Protein AF-A0A7R9H5T7-F1 (afdb_monomer_lite)

Sequence (94 aa):
MPVMINSPNVKYTEEYIESVYEYHTTSVEKSGNKLIASPHCKRLEIRTQRHLPKLGLMLVGWGGNNGSTLTAAILANKLNLTWETKEGPRSADW

Secondary structure (DSSP, 8-state):
-------TTEEE-SSEEEEEEEEEEEEEEEETTEEEEEEEEEEEEEEEE---PPPP---TTTTSHHHHHHHHHHHHHHTT-EEEETTEEEE---

Organism: Timema cristinae (NCBI:txid61476)

InterPro domains:
  IPR002587 Myo-inositol-1-phosphate synthase [PF07994] (55-94)
  IPR002587 Myo-inositol-1-phosphate synthase [PTHR11510] (3-94)
  IPR036291 NAD(P)-binding domain superfamily [SSF51735] (3-94)

pLDDT: mean 97.2, std 2.34, range [78.94, 98.56]

Foldseek 3Di:
DDDDDDDPQWDDDPFWIKGKDWDKDWDWDDDDPDIDIHIDTDIDIDIGTPDDDDDDDDDDPLVDPVNVVVVCLVVQVVVQDWDADPVGIDTRDD

Structure (mmCIF, N/CA/C/O backbone):
data_AF-A0A7R9H5T7-F1
#
_entry.id   AF-A0A7R9H5T7-F1
#
loop_
_atom_site.group_PDB
_atom_site.id
_atom_site.type_symbol
_atom_site.label_atom_id
_atom_site.label_alt_id
_atom_site.label_comp_id
_atom_site.label_asym_id
_atom_site.label_entity_id
_atom_site.label_seq_id
_atom_site.pdbx_PDB_ins_code
_atom_site.Cartn_x
_atom_site.Cartn_y
_atom_site.Cartn_z
_atom_site.occupancy
_atom_site.B_iso_or_equiv
_atom_site.auth_seq_id
_atom_site.auth_comp_id
_atom_site.auth_asym_id
_atom_site.auth_atom_id
_atom_site.pdbx_PDB_model_num
ATOM 1 N N . MET A 1 1 ? -1.495 -18.254 -4.420 1.00 78.94 1 MET A N 1
ATOM 2 C CA . MET A 1 1 ? -2.883 -18.684 -4.125 1.00 78.94 1 MET A CA 1
ATOM 3 C C . MET A 1 1 ? -3.551 -17.583 -3.313 1.00 78.94 1 MET A C 1
ATOM 5 O O . MET A 1 1 ? -2.861 -17.027 -2.465 1.00 78.94 1 MET A O 1
ATOM 9 N N . PRO A 1 2 ? -4.816 -17.213 -3.576 1.00 89.00 2 PRO A N 1
ATOM 10 C CA . PRO A 1 2 ? -5.508 -16.216 -2.761 1.00 89.00 2 PRO A CA 1
ATOM 11 C C . PRO A 1 2 ? -5.787 -16.763 -1.353 1.00 89.00 2 PRO A C 1
ATOM 13 O O . PRO A 1 2 ? -6.038 -17.957 -1.189 1.00 89.00 2 PRO A O 1
ATOM 16 N N . VAL A 1 3 ? -5.755 -15.888 -0.348 1.00 94.06 3 VAL A N 1
ATOM 17 C CA . VAL A 1 3 ? -6.153 -16.213 1.030 1.00 94.06 3 VAL A CA 1
ATOM 18 C C . VAL A 1 3 ? -7.647 -15.931 1.182 1.00 94.06 3 VAL A C 1
ATOM 20 O O . VAL A 1 3 ? -8.092 -14.817 0.911 1.00 94.06 3 VAL A O 1
ATOM 23 N N . MET A 1 4 ? -8.415 -16.933 1.614 1.00 95.06 4 MET A N 1
ATOM 24 C CA . MET A 1 4 ? -9.859 -16.827 1.849 1.00 95.06 4 MET A CA 1
ATOM 25 C C . MET A 1 4 ? -10.163 -16.999 3.335 1.00 95.06 4 MET A C 1
ATOM 27 O O . MET A 1 4 ? -9.619 -17.895 3.979 1.00 95.06 4 MET A O 1
ATOM 31 N N . ILE A 1 5 ? -11.042 -16.154 3.872 1.00 96.62 5 ILE A N 1
ATOM 32 C CA . ILE A 1 5 ? -11.419 -16.179 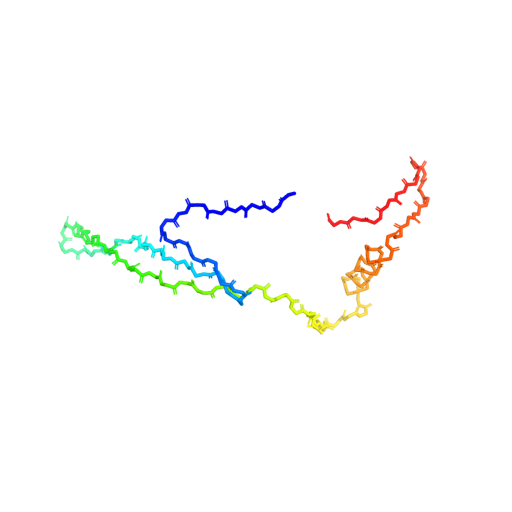5.286 1.00 96.62 5 ILE A CA 1
ATOM 33 C C . ILE A 1 5 ? -12.763 -16.887 5.437 1.00 96.62 5 ILE A C 1
ATOM 35 O O . ILE A 1 5 ? -13.767 -16.445 4.886 1.00 96.62 5 ILE A O 1
ATOM 39 N N . ASN A 1 6 ? -12.784 -17.972 6.210 1.00 96.88 6 ASN A N 1
ATOM 40 C CA . ASN A 1 6 ? -14.012 -18.650 6.611 1.00 96.88 6 ASN A CA 1
ATOM 41 C C . ASN A 1 6 ? -14.411 -18.174 8.014 1.00 96.88 6 ASN A C 1
ATOM 43 O O . ASN A 1 6 ? -13.901 -18.678 9.013 1.00 96.88 6 ASN A O 1
ATOM 47 N N . SER A 1 7 ? -15.264 -17.155 8.087 1.00 97.38 7 SER A N 1
ATOM 48 C CA . SER A 1 7 ? -15.726 -16.562 9.343 1.00 97.38 7 SER A CA 1
ATOM 49 C C . SER A 1 7 ? -17.175 -1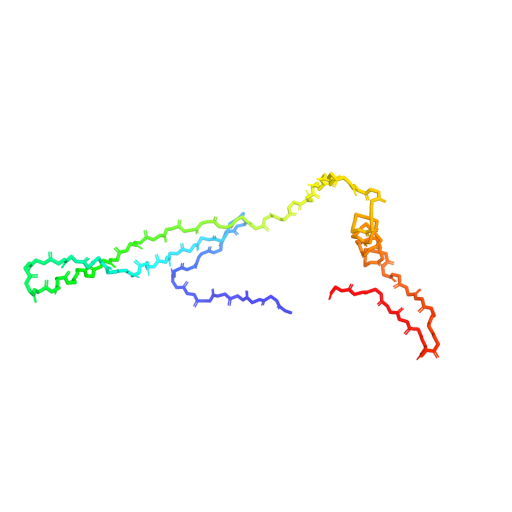6.109 9.194 1.00 97.38 7 SER A C 1
ATOM 51 O O . SER A 1 7 ? -17.512 -15.549 8.151 1.00 97.38 7 SER A O 1
ATOM 53 N N . PRO A 1 8 ? -18.023 -16.257 10.228 1.00 97.44 8 PRO A N 1
ATOM 54 C CA . PRO A 1 8 ? -19.380 -15.709 10.205 1.00 97.44 8 PRO A CA 1
ATOM 55 C C . PRO A 1 8 ? -19.399 -14.175 10.091 1.00 97.44 8 PRO A C 1
ATOM 57 O O . PRO A 1 8 ? -20.404 -13.601 9.686 1.00 97.44 8 PRO A O 1
ATOM 60 N N . ASN A 1 9 ? -18.284 -13.515 10.419 1.00 97.81 9 ASN A N 1
ATOM 61 C CA . ASN A 1 9 ? -18.144 -12.062 10.375 1.00 97.81 9 ASN A CA 1
ATOM 62 C C . ASN A 1 9 ? -17.609 -11.546 9.036 1.00 97.81 9 ASN A C 1
ATOM 64 O O . ASN A 1 9 ? -17.335 -10.353 8.936 1.00 97.81 9 ASN A O 1
ATOM 68 N N . VAL A 1 10 ? -17.409 -12.409 8.034 1.00 98.19 10 VAL A N 1
ATOM 69 C CA . VAL A 1 10 ? -16.928 -12.017 6.704 1.00 98.19 10 VAL A CA 1
ATOM 70 C C . VAL A 1 10 ? -17.877 -12.552 5.643 1.00 98.19 10 VAL A C 1
ATOM 72 O O . VAL A 1 10 ? -18.148 -13.749 5.578 1.00 98.19 10 VAL A O 1
ATOM 75 N N . LYS A 1 11 ? -18.342 -11.664 4.769 1.00 98.00 11 LYS A N 1
ATOM 76 C CA . LYS A 1 11 ? -19.187 -12.005 3.629 1.00 98.00 11 LYS A CA 1
ATOM 77 C C . LYS A 1 11 ? -18.559 -11.477 2.348 1.00 98.00 11 LYS A C 1
ATOM 79 O O . LYS A 1 11 ? -18.214 -10.304 2.235 1.00 98.00 11 LYS A O 1
ATOM 84 N N . TYR A 1 12 ? -18.433 -12.358 1.366 1.00 97.50 12 TYR A N 1
AT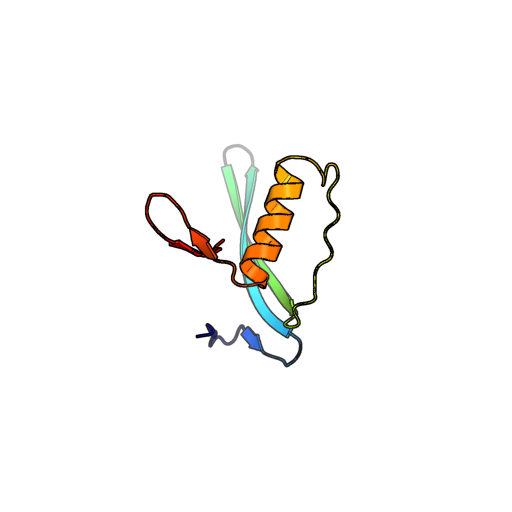OM 85 C CA . TYR A 1 12 ? -17.973 -12.009 0.028 1.00 97.50 12 TYR A CA 1
ATOM 86 C C . TYR A 1 12 ? -19.187 -11.815 -0.886 1.00 97.50 12 TYR A C 1
ATOM 88 O O . TYR A 1 12 ? -20.042 -12.693 -0.977 1.00 97.50 12 TYR A O 1
ATOM 96 N N . THR A 1 13 ? -19.251 -10.681 -1.577 1.00 96.06 13 THR A N 1
ATOM 97 C CA . THR A 1 13 ? -20.172 -10.425 -2.696 1.00 96.06 13 THR A CA 1
ATOM 98 C C . THR A 1 13 ? -19.360 -10.228 -3.975 1.00 96.06 13 THR A C 1
ATOM 100 O O . THR A 1 13 ? -18.129 -10.252 -3.929 1.00 96.06 13 THR A O 1
ATOM 103 N N . GLU A 1 14 ? -19.999 -10.055 -5.133 1.00 95.56 14 GLU A N 1
ATOM 104 C CA . GLU A 1 14 ? -19.272 -9.778 -6.384 1.00 95.56 14 GLU A CA 1
ATOM 105 C C . GLU A 1 14 ? -18.445 -8.487 -6.296 1.00 95.56 14 GLU A C 1
ATOM 107 O O . GLU A 1 14 ? -17.286 -8.456 -6.712 1.00 95.56 14 GLU A O 1
ATOM 112 N N . GLU A 1 15 ? -19.002 -7.449 -5.674 1.00 97.62 15 GLU A N 1
ATOM 113 C CA . GLU A 1 15 ? -18.405 -6.113 -5.641 1.00 97.62 15 GLU A CA 1
ATOM 114 C C . GLU A 1 15 ? -17.609 -5.822 -4.366 1.00 97.62 15 GLU A C 1
ATOM 116 O O . GLU A 1 15 ? -16.683 -5.007 -4.398 1.00 97.62 15 GLU A O 1
ATOM 121 N N . TYR A 1 16 ? -17.934 -6.476 -3.247 1.00 98.19 16 TYR A N 1
ATOM 122 C CA . TYR A 1 16 ? -17.415 -6.114 -1.930 1.00 98.19 16 TYR A CA 1
ATOM 123 C C . TYR A 1 16 ? -17.001 -7.319 -1.077 1.00 98.19 16 TYR A C 1
ATOM 125 O O . TYR A 1 16 ? -17.485 -8.440 -1.228 1.00 98.19 16 TYR A O 1
ATOM 133 N N . ILE A 1 17 ? -16.092 -7.054 -0.142 1.00 98.00 17 ILE A N 1
ATOM 134 C CA . ILE A 1 17 ? -15.861 -7.862 1.053 1.00 98.00 17 ILE A CA 1
ATOM 135 C C . ILE A 1 17 ? -16.445 -7.068 2.217 1.00 98.00 17 ILE A C 1
ATOM 137 O O . ILE A 1 17 ? -16.013 -5.947 2.484 1.00 98.00 17 ILE A O 1
ATOM 141 N N . GLU A 1 18 ? -17.441 -7.634 2.878 1.00 98.31 18 GLU A N 1
ATOM 142 C CA . GLU A 1 18 ? -18.100 -7.056 4.046 1.00 98.31 18 GLU A CA 1
ATOM 143 C C . GLU A 1 18 ? -17.560 -7.755 5.292 1.00 98.31 18 GLU A C 1
ATOM 145 O O . GLU A 1 18 ? -17.536 -8.988 5.347 1.00 98.31 18 GLU A O 1
ATOM 150 N N . SER A 1 19 ? -17.106 -6.990 6.283 1.00 98.31 19 SER A N 1
ATOM 151 C CA . SER A 1 19 ? -16.613 -7.527 7.546 1.00 98.31 19 SER A CA 1
ATOM 152 C C . SER A 1 19 ? -17.188 -6.807 8.759 1.00 98.31 19 SER A C 1
ATOM 154 O O . SER A 1 19 ? -17.349 -5.588 8.776 1.00 98.31 19 SER A O 1
ATOM 156 N N . VAL A 1 20 ? -17.484 -7.581 9.799 1.00 98.38 20 VAL A N 1
ATOM 157 C CA . VAL A 1 20 ? -17.887 -7.074 11.112 1.00 98.38 20 VAL A CA 1
ATOM 158 C C . VAL A 1 20 ? -16.695 -7.190 12.054 1.00 98.38 20 VAL A C 1
ATOM 160 O O . VAL A 1 20 ? -16.158 -8.281 12.253 1.00 98.38 20 VAL A O 1
ATOM 163 N N . TYR A 1 21 ? -16.283 -6.071 12.643 1.00 98.00 21 TYR A N 1
ATOM 164 C CA . TYR A 1 21 ? -15.181 -6.006 13.597 1.00 98.00 21 TYR A CA 1
ATOM 165 C C . TYR A 1 21 ? -15.631 -5.351 14.902 1.00 98.00 21 TYR A C 1
ATOM 167 O O . TYR A 1 21 ? -16.143 -4.234 14.912 1.00 98.00 21 TYR A O 1
ATOM 175 N N . GLU A 1 22 ? -15.429 -6.045 16.016 1.00 97.81 22 GLU A N 1
ATOM 176 C CA . GLU A 1 22 ? -15.679 -5.516 17.354 1.00 97.81 22 GLU A CA 1
ATOM 177 C C . GLU A 1 22 ? -14.424 -4.794 17.855 1.00 97.81 22 GLU A C 1
ATOM 179 O O . GLU A 1 22 ? -13.424 -5.407 18.230 1.00 97.81 22 GLU A O 1
ATOM 184 N N . TYR A 1 23 ? -14.453 -3.463 17.816 1.00 97.88 23 TYR A N 1
ATOM 185 C CA . TYR A 1 23 ? -13.366 -2.626 18.303 1.00 97.88 23 TYR A CA 1
ATOM 186 C C . TYR A 1 23 ? -13.501 -2.410 19.809 1.00 97.88 23 TYR A C 1
ATOM 188 O O . TYR A 1 23 ? -14.321 -1.611 20.271 1.00 97.88 23 TYR A O 1
ATOM 196 N N . HIS A 1 24 ? -12.676 -3.118 20.573 1.00 98.12 24 HIS A N 1
ATOM 197 C CA . HIS A 1 24 ? -12.588 -2.963 22.020 1.00 98.12 24 HIS A CA 1
ATOM 198 C C . HIS A 1 24 ? -11.623 -1.829 22.381 1.00 98.12 24 HIS A C 1
ATOM 200 O O . HIS A 1 24 ? -10.488 -1.785 21.908 1.00 98.12 24 HIS A O 1
ATOM 206 N N . THR A 1 25 ? -12.068 -0.917 23.238 1.00 97.75 25 THR A N 1
ATOM 207 C CA . THR A 1 25 ? -11.260 0.190 23.763 1.00 97.75 25 THR A CA 1
ATOM 208 C C . THR A 1 25 ? -11.674 0.502 25.196 1.00 97.75 25 THR A C 1
ATOM 210 O O . THR A 1 25 ? -12.720 0.052 25.639 1.00 97.75 25 THR A O 1
ATOM 213 N N . THR A 1 26 ? -10.887 1.269 25.940 1.00 98.06 26 THR A N 1
ATOM 214 C CA . THR A 1 26 ? -11.186 1.605 27.338 1.00 98.06 26 THR A CA 1
ATOM 215 C C . THR A 1 26 ? -10.949 3.089 27.548 1.00 98.06 26 THR A C 1
ATOM 217 O O . THR A 1 26 ? -9.843 3.572 27.305 1.00 98.06 26 THR A O 1
ATOM 220 N N . SER A 1 27 ? -11.963 3.819 28.013 1.00 97.25 27 SER A N 1
ATOM 221 C CA . SER A 1 27 ? -11.764 5.194 28.477 1.00 97.25 27 SER A CA 1
ATOM 222 C C . SER A 1 27 ? -11.293 5.164 29.926 1.00 97.25 27 SER A C 1
ATOM 224 O O . SER A 1 27 ? -11.789 4.372 30.725 1.00 97.25 27 SER A O 1
ATOM 226 N N . VAL A 1 28 ? -10.322 6.005 30.274 1.00 97.75 28 VAL A N 1
ATOM 227 C CA . VAL A 1 28 ? -9.798 6.086 31.640 1.00 97.75 28 VAL A CA 1
ATOM 228 C C . VAL A 1 28 ? -9.907 7.519 32.126 1.00 97.75 28 VAL A C 1
ATOM 230 O O . VAL A 1 28 ? -9.370 8.433 31.506 1.00 97.75 28 VAL A O 1
ATOM 233 N N . GLU A 1 29 ? -10.579 7.701 33.255 1.00 97.44 29 GLU A N 1
ATOM 234 C CA . GLU A 1 29 ? -10.793 9.000 33.883 1.00 97.44 29 GLU A CA 1
ATOM 235 C C . GLU A 1 29 ? -10.211 9.004 35.294 1.00 97.44 29 GLU A C 1
ATOM 237 O O . GLU A 1 29 ? -10.297 8.022 36.033 1.00 97.44 29 GLU A O 1
ATOM 242 N N . LYS A 1 30 ? -9.605 10.122 35.696 1.00 97.19 30 LYS A N 1
ATOM 243 C CA . LYS A 1 30 ? -9.097 10.293 37.057 1.00 97.19 30 LYS A CA 1
ATOM 244 C C . LYS A 1 30 ? -10.161 10.966 37.917 1.00 97.19 30 LYS A C 1
ATOM 246 O O . LYS A 1 30 ? -10.519 12.111 37.667 1.00 97.19 30 LYS A O 1
ATOM 251 N N . SER A 1 31 ? -10.601 10.286 38.971 1.00 95.31 31 SER A N 1
ATOM 252 C CA . SER A 1 31 ? -11.502 10.833 39.988 1.00 95.31 31 SER A CA 1
ATOM 253 C C . SER A 1 31 ? -10.787 10.846 41.339 1.00 95.31 31 SER A C 1
ATOM 255 O O . SER A 1 31 ? -10.693 9.830 42.035 1.00 95.31 31 SER A O 1
ATOM 257 N N . GLY A 1 32 ? -10.208 11.999 41.689 1.00 93.69 32 GLY A N 1
ATOM 258 C CA . GLY A 1 32 ? -9.361 12.147 42.874 1.00 93.69 32 GLY A CA 1
ATOM 259 C C . GLY A 1 32 ? -8.097 11.286 42.783 1.00 93.69 32 GLY A C 1
ATOM 260 O O . GLY A 1 32 ? -7.304 11.439 41.855 1.00 93.69 32 GLY A O 1
ATOM 261 N N . ASN A 1 33 ? -7.910 10.368 43.739 1.00 95.00 33 ASN A N 1
ATOM 262 C CA . ASN A 1 33 ? -6.777 9.431 43.760 1.00 95.00 33 ASN A CA 1
ATOM 263 C C . ASN A 1 33 ? -7.086 8.067 43.106 1.00 95.00 33 ASN A C 1
ATOM 265 O O . ASN A 1 33 ? -6.327 7.116 43.272 1.00 95.00 33 ASN A O 1
ATOM 269 N N . LYS A 1 34 ? -8.216 7.947 42.397 1.00 95.94 34 LYS A N 1
ATOM 270 C CA . LYS A 1 34 ? -8.613 6.733 41.672 1.00 95.94 34 LYS A CA 1
ATOM 271 C C . LYS A 1 34 ? -8.570 6.976 40.166 1.00 95.94 34 LYS A C 1
ATOM 273 O O . LYS A 1 34 ? -8.932 8.056 39.700 1.00 95.94 34 LYS A O 1
ATOM 278 N N . LEU A 1 35 ? -8.175 5.950 39.419 1.00 97.62 35 LEU A N 1
ATOM 279 C CA . LEU A 1 35 ? -8.409 5.859 37.981 1.00 97.62 35 LEU A CA 1
ATOM 280 C C . LEU A 1 35 ? -9.620 4.953 37.762 1.00 97.62 35 LEU A C 1
ATOM 282 O O . LEU A 1 35 ? -9.652 3.831 38.266 1.00 97.62 35 LEU A O 1
ATOM 286 N N . ILE A 1 36 ? -10.618 5.455 37.049 1.00 97.50 36 ILE A N 1
ATOM 287 C CA . ILE A 1 36 ? -11.820 4.723 36.667 1.00 97.50 36 ILE A CA 1
ATOM 288 C C . ILE A 1 36 ? -11.650 4.349 35.200 1.00 97.50 36 ILE A C 1
ATOM 290 O O . ILE A 1 36 ? -11.612 5.222 34.337 1.00 97.50 36 ILE A O 1
ATOM 294 N N . ALA A 1 37 ? -11.498 3.054 34.936 1.00 98.00 37 ALA A N 1
ATOM 295 C CA . ALA A 1 37 ? -11.414 2.505 33.593 1.00 98.00 37 ALA A CA 1
ATOM 296 C C . ALA A 1 37 ? -12.783 1.954 33.181 1.00 98.00 37 ALA A C 1
ATOM 298 O O . ALA A 1 37 ? -13.332 1.092 33.866 1.00 98.00 37 ALA A O 1
ATOM 299 N N . SER A 1 38 ? -13.304 2.427 32.055 1.00 98.00 38 SER A N 1
ATOM 300 C CA . SER A 1 38 ? -14.584 2.014 31.481 1.00 98.00 38 SER A CA 1
ATOM 301 C C . SER A 1 38 ? -14.323 1.333 30.136 1.00 98.00 38 SER A C 1
ATOM 303 O O . SER A 1 38 ? -14.007 2.024 29.163 1.00 98.00 38 SER A O 1
ATOM 305 N N . PRO A 1 39 ? -14.382 -0.011 30.062 1.00 98.00 39 PRO A N 1
ATOM 306 C CA . PRO A 1 39 ? -14.274 -0.736 28.804 1.00 98.00 39 PRO A CA 1
ATOM 307 C C . PRO A 1 39 ? -15.478 -0.453 27.904 1.00 98.00 39 PRO A C 1
ATOM 309 O O . PRO A 1 39 ? -16.620 -0.427 28.356 1.00 98.00 39 PRO A O 1
ATOM 312 N N . HIS A 1 40 ? -15.213 -0.309 26.615 1.00 97.38 40 HIS A N 1
ATOM 313 C CA . HIS A 1 40 ? -16.176 -0.062 25.552 1.00 97.38 40 HIS A CA 1
ATOM 314 C C . HIS A 1 40 ? -15.943 -1.054 24.416 1.00 97.38 40 HIS A C 1
ATOM 316 O O . HIS A 1 40 ? -14.809 -1.427 24.111 1.00 97.38 40 HIS A O 1
ATOM 322 N N . CYS A 1 41 ? -17.022 -1.444 23.747 1.00 97.75 41 CYS A N 1
ATOM 323 C CA . CYS A 1 41 ? -16.958 -2.189 22.498 1.00 97.75 41 CYS A CA 1
ATOM 324 C C . CYS A 1 41 ? -17.749 -1.433 21.434 1.00 97.75 41 CYS A C 1
ATOM 326 O O . CYS A 1 41 ? -18.918 -1.100 21.637 1.00 97.75 41 CYS A O 1
ATOM 328 N N . LYS A 1 42 ? -17.108 -1.152 20.301 1.00 97.81 42 LYS A N 1
ATOM 329 C CA . LYS A 1 42 ? -17.733 -0.521 19.143 1.00 97.81 42 LYS A CA 1
ATOM 330 C C . LYS A 1 42 ? -17.746 -1.498 17.977 1.00 97.81 42 LYS A C 1
ATOM 332 O O . LYS A 1 42 ? -16.700 -1.835 17.433 1.00 97.81 42 LYS A O 1
ATOM 337 N N . ARG A 1 43 ? -18.938 -1.906 17.550 1.00 97.94 43 ARG A N 1
ATOM 338 C CA . ARG A 1 43 ? -19.123 -2.725 16.347 1.00 97.94 43 ARG A CA 1
ATOM 339 C C . ARG A 1 43 ? -18.918 -1.863 15.098 1.00 97.94 43 ARG A C 1
ATOM 341 O O . ARG A 1 43 ? -19.606 -0.860 14.917 1.00 97.94 43 ARG A O 1
ATOM 348 N N . LEU A 1 44 ? -17.952 -2.238 14.266 1.00 98.31 44 LEU A N 1
ATOM 349 C CA . LEU A 1 44 ? -17.640 -1.620 12.980 1.00 98.31 44 LEU A CA 1
ATOM 350 C C . LEU A 1 44 ? -18.064 -2.566 11.856 1.00 98.31 44 LEU A C 1
ATOM 352 O O . LEU A 1 44 ? -17.677 -3.731 11.848 1.00 98.31 44 LEU A O 1
ATOM 356 N N . GLU A 1 45 ? -18.837 -2.056 10.904 1.00 97.94 45 GLU A N 1
ATOM 357 C CA . GLU A 1 45 ? -19.165 -2.755 9.661 1.00 97.94 45 GLU A CA 1
ATOM 358 C C . GLU A 1 45 ? -18.326 -2.128 8.545 1.00 97.94 45 GLU A C 1
ATOM 360 O O . GLU A 1 45 ? -18.509 -0.965 8.180 1.00 97.94 45 GLU A O 1
ATOM 365 N N . ILE A 1 46 ? -17.332 -2.871 8.069 1.00 98.38 46 ILE A N 1
ATOM 366 C CA . ILE A 1 46 ? -16.341 -2.411 7.100 1.00 98.38 46 ILE A CA 1
ATOM 367 C C . ILE A 1 46 ? -16.670 -3.045 5.754 1.00 98.38 46 ILE A C 1
ATOM 369 O O . ILE A 1 46 ? -16.868 -4.253 5.648 1.00 98.38 46 ILE A O 1
ATOM 373 N N . ARG A 1 47 ? -16.708 -2.224 4.705 1.00 98.06 47 ARG A N 1
ATOM 374 C CA . ARG A 1 47 ? -16.958 -2.674 3.338 1.00 98.06 47 ARG A CA 1
ATOM 375 C C . ARG A 1 47 ? -15.778 -2.311 2.444 1.00 98.06 47 ARG A C 1
ATOM 377 O O . ARG A 1 47 ? -15.502 -1.133 2.234 1.00 98.06 47 ARG A O 1
ATOM 384 N N . THR A 1 48 ? -15.129 -3.323 1.880 1.00 97.88 48 THR A N 1
ATOM 385 C CA . THR A 1 48 ? -13.954 -3.181 1.010 1.00 97.88 48 THR A CA 1
ATOM 386 C C . THR A 1 48 ? -14.325 -3.526 -0.427 1.00 97.88 48 THR A C 1
ATOM 388 O O . THR A 1 48 ? -14.784 -4.633 -0.690 1.00 97.88 48 THR A O 1
ATOM 391 N N . GLN A 1 49 ? -14.137 -2.599 -1.368 1.00 97.50 49 GLN A N 1
ATOM 392 C CA . GLN A 1 49 ? -14.413 -2.839 -2.790 1.00 97.50 49 GLN A CA 1
ATOM 393 C C . GLN A 1 49 ? -13.410 -3.832 -3.392 1.00 97.50 49 GLN A C 1
ATOM 395 O O . GLN A 1 49 ? -12.211 -3.746 -3.137 1.00 97.50 49 GLN A O 1
ATOM 400 N N . ARG A 1 50 ? -13.905 -4.772 -4.203 1.00 95.88 50 ARG A N 1
ATOM 401 C CA . ARG A 1 50 ? -13.100 -5.823 -4.848 1.00 95.88 50 ARG A CA 1
ATOM 402 C C . ARG A 1 50 ? -12.480 -5.388 -6.174 1.00 95.88 50 ARG A C 1
ATOM 404 O O . ARG A 1 50 ? -11.472 -5.955 -6.586 1.00 95.88 50 ARG A O 1
ATOM 411 N N . HIS A 1 51 ? -13.077 -4.412 -6.853 1.00 95.75 51 HIS A N 1
ATOM 412 C CA . HIS A 1 51 ? -12.540 -3.882 -8.102 1.00 95.75 51 HIS A CA 1
ATOM 413 C C . HIS A 1 51 ? -11.283 -3.040 -7.843 1.00 95.75 51 HIS A C 1
ATOM 415 O O . HIS A 1 51 ? -11.329 -2.082 -7.075 1.00 95.75 51 HIS A O 1
ATOM 421 N N . LEU A 1 52 ? -10.180 -3.378 -8.517 1.00 94.44 52 LEU A N 1
ATOM 422 C CA . LEU A 1 52 ? -8.919 -2.639 -8.463 1.00 94.44 52 LEU A CA 1
ATOM 423 C C . LEU A 1 52 ? -8.804 -1.719 -9.692 1.00 94.44 52 LEU A C 1
ATOM 425 O O . LEU A 1 52 ? -8.531 -2.214 -10.790 1.00 94.44 52 LEU A O 1
ATOM 429 N N . PRO A 1 53 ? -9.011 -0.396 -9.551 1.00 95.19 53 PRO A N 1
ATOM 430 C CA . PRO A 1 53 ? -8.889 0.527 -10.671 1.00 95.19 53 PRO A CA 1
ATOM 431 C C . PRO A 1 53 ? -7.419 0.789 -11.025 1.00 95.19 53 PRO A C 1
ATOM 433 O O . PRO A 1 53 ? -6.507 0.589 -10.220 1.00 95.19 53 PRO A O 1
ATOM 436 N N . LYS A 1 54 ? -7.179 1.323 -12.228 1.00 95.38 54 LYS A N 1
ATOM 437 C CA . LYS A 1 54 ? -5.887 1.946 -12.545 1.00 95.38 54 LYS A CA 1
ATOM 438 C C . LYS A 1 54 ? -5.776 3.271 -11.792 1.00 95.38 54 LYS A C 1
ATOM 440 O O . LYS A 1 54 ? -6.666 4.110 -11.896 1.00 95.38 54 LYS A O 1
ATOM 445 N N . LEU A 1 55 ? -4.676 3.462 -11.072 1.00 96.19 55 LEU A N 1
ATOM 446 C CA . LEU A 1 55 ? -4.409 4.682 -10.317 1.00 96.19 55 LEU A CA 1
ATOM 447 C C . LEU A 1 55 ? -3.579 5.664 -11.153 1.00 96.19 55 LEU A C 1
ATOM 449 O O . LEU A 1 55 ? -2.506 5.313 -11.642 1.00 96.19 55 LEU A O 1
ATOM 453 N N . GLY A 1 56 ? -4.063 6.898 -11.295 1.00 96.94 56 GLY A N 1
ATOM 454 C CA . GLY A 1 56 ? -3.260 8.013 -11.793 1.00 96.94 56 GLY A CA 1
ATOM 455 C C . GLY A 1 56 ? -2.440 8.632 -10.661 1.00 96.94 56 GLY A C 1
ATOM 456 O O . GLY A 1 56 ? -2.977 8.886 -9.586 1.00 96.94 56 GLY A O 1
ATOM 457 N N . LEU A 1 57 ? -1.154 8.888 -10.902 1.00 96.94 57 LEU A N 1
ATOM 458 C CA . LEU A 1 57 ? -0.248 9.539 -9.955 1.00 96.94 57 LEU A CA 1
ATOM 459 C C . LEU A 1 57 ? 0.358 10.787 -10.603 1.00 96.94 57 LEU A C 1
ATOM 461 O O . LEU A 1 57 ? 0.930 10.704 -11.687 1.00 96.94 57 LEU A O 1
ATOM 465 N N . MET A 1 58 ? 0.260 11.932 -9.927 1.00 97.69 58 MET A N 1
ATOM 466 C CA . MET A 1 58 ? 0.892 13.186 -10.343 1.00 97.69 58 MET A CA 1
ATOM 467 C C . MET A 1 58 ? 1.963 13.566 -9.324 1.00 97.69 58 MET A C 1
ATOM 469 O O . MET A 1 58 ? 1.660 13.766 -8.150 1.00 97.69 58 MET A O 1
ATOM 473 N N . LEU A 1 59 ? 3.215 13.656 -9.773 1.00 97.25 59 LEU A N 1
ATOM 474 C CA . LEU A 1 59 ? 4.351 13.981 -8.915 1.00 97.25 59 LEU A CA 1
ATOM 475 C C . LEU A 1 59 ? 4.843 15.405 -9.167 1.00 97.25 59 LEU A C 1
ATOM 477 O O . LEU A 1 59 ? 5.248 15.750 -10.277 1.00 97.25 59 LEU A O 1
ATOM 481 N N . VAL A 1 60 ? 4.884 16.216 -8.112 1.00 97.88 60 VAL A N 1
ATOM 482 C CA . VAL A 1 60 ? 5.618 17.486 -8.135 1.00 97.88 60 VAL A CA 1
ATOM 483 C C . VAL A 1 60 ? 7.111 17.166 -8.089 1.00 97.88 60 VAL A C 1
ATOM 485 O O . VAL A 1 60 ? 7.561 16.412 -7.231 1.00 97.88 60 VAL A O 1
ATOM 488 N N . GLY A 1 61 ? 7.876 17.702 -9.041 1.00 96.94 61 GLY A N 1
ATOM 489 C CA . GLY A 1 61 ? 9.277 17.312 -9.218 1.00 96.94 61 GLY A CA 1
ATOM 490 C C . GLY A 1 61 ? 9.458 15.949 -9.899 1.00 96.94 61 GLY A C 1
ATOM 491 O O . GLY A 1 61 ? 10.463 15.286 -9.659 1.00 96.94 61 GLY A O 1
ATOM 492 N N . TRP A 1 62 ? 8.518 15.531 -10.760 1.00 97.44 62 TRP A N 1
ATOM 493 C CA . TRP A 1 62 ? 8.580 14.271 -11.522 1.00 97.44 62 TRP A CA 1
ATOM 494 C C . TRP A 1 62 ? 9.911 14.045 -12.266 1.00 97.44 62 TRP A C 1
ATOM 496 O O . TRP A 1 62 ? 10.380 12.916 -12.348 1.00 97.44 62 TRP A O 1
ATOM 506 N N . GLY A 1 63 ? 10.554 15.111 -12.752 1.00 98.00 63 GLY A N 1
ATOM 507 C CA . GLY A 1 63 ? 11.855 15.027 -13.428 1.00 98.00 63 GLY A CA 1
ATOM 508 C C . GLY A 1 63 ? 13.073 14.875 -12.506 1.00 98.00 63 GLY A C 1
ATOM 509 O O . GLY A 1 63 ? 14.183 14.721 -13.005 1.00 98.00 63 GLY A O 1
ATOM 510 N N . GLY A 1 64 ? 12.905 14.943 -11.182 1.00 98.31 64 GLY A N 1
ATOM 511 C CA . GLY A 1 64 ? 13.989 14.727 -10.221 1.00 98.31 64 GLY A CA 1
ATOM 512 C C . GLY A 1 64 ? 14.299 13.243 -10.008 1.00 98.31 64 GLY A C 1
ATOM 513 O O . GLY A 1 64 ? 13.552 12.376 -10.454 1.00 98.31 64 GLY A O 1
ATOM 514 N N . ASN A 1 65 ? 15.368 12.948 -9.262 1.00 98.56 65 ASN A N 1
ATOM 515 C CA . ASN A 1 65 ? 15.874 11.581 -9.057 1.00 98.56 65 ASN A CA 1
ATOM 516 C C . ASN A 1 65 ? 14.793 10.580 -8.617 1.00 98.56 65 ASN A C 1
ATOM 518 O O . ASN A 1 65 ? 14.730 9.471 -9.139 1.00 98.56 65 ASN A O 1
ATOM 522 N N . ASN A 1 66 ? 13.910 10.967 -7.693 1.00 98.00 66 ASN A N 1
ATOM 523 C CA . ASN A 1 66 ? 12.858 10.072 -7.204 1.00 98.00 66 ASN A CA 1
ATOM 524 C C . ASN A 1 66 ? 11.757 9.845 -8.249 1.00 98.00 66 ASN A C 1
ATOM 526 O O . ASN A 1 66 ? 11.280 8.725 -8.405 1.00 98.00 66 ASN A O 1
ATOM 530 N N . GLY A 1 67 ? 11.352 10.895 -8.969 1.00 98.31 67 GLY A N 1
ATOM 531 C CA . GLY A 1 67 ? 10.285 10.793 -9.963 1.00 98.31 67 GLY A CA 1
ATOM 532 C C . GLY A 1 67 ? 10.717 10.006 -11.201 1.00 98.31 67 GLY A C 1
ATOM 533 O O . GLY A 1 67 ? 9.965 9.147 -11.673 1.00 98.31 67 GLY A O 1
ATOM 534 N N . SER A 1 68 ? 11.951 10.216 -11.670 1.00 98.31 68 SER A N 1
ATOM 535 C CA . SER A 1 68 ? 12.531 9.440 -12.768 1.00 98.31 68 SER A CA 1
ATOM 536 C C . SER A 1 68 ? 12.739 7.976 -12.372 1.00 98.31 68 SER A C 1
ATOM 538 O O . SER A 1 68 ? 12.340 7.089 -13.127 1.00 98.31 68 SER A O 1
ATOM 540 N N . THR A 1 69 ? 13.250 7.708 -11.164 1.00 98.38 69 THR A N 1
ATOM 541 C CA . THR A 1 69 ? 13.449 6.338 -10.656 1.00 98.38 69 THR A CA 1
ATOM 542 C C . THR A 1 69 ? 12.128 5.595 -10.474 1.00 98.38 69 THR A C 1
ATOM 544 O O . THR A 1 69 ? 12.012 4.462 -10.932 1.00 98.38 69 THR A O 1
ATOM 547 N N . LEU A 1 70 ? 11.099 6.222 -9.885 1.00 98.19 70 LEU A N 1
ATOM 548 C CA . LEU A 1 70 ? 9.776 5.598 -9.754 1.00 98.19 70 LEU A CA 1
ATOM 549 C C . LEU A 1 70 ? 9.196 5.240 -11.128 1.00 98.19 70 LEU A C 1
ATOM 551 O O . LEU A 1 70 ? 8.675 4.143 -11.325 1.00 98.19 70 LEU A O 1
ATOM 555 N N . THR A 1 71 ? 9.303 6.164 -12.085 1.00 98.06 71 THR A N 1
ATOM 556 C CA . THR A 1 71 ? 8.803 5.948 -13.449 1.00 98.06 71 THR A CA 1
ATOM 557 C C . THR A 1 71 ? 9.537 4.790 -14.121 1.00 98.06 71 THR A C 1
ATOM 559 O O . THR A 1 71 ? 8.894 3.916 -14.703 1.00 98.06 71 THR A O 1
ATOM 562 N N . ALA A 1 72 ? 10.866 4.745 -13.996 1.00 98.19 72 ALA A N 1
ATOM 563 C CA . ALA A 1 72 ? 11.684 3.657 -14.516 1.00 98.19 72 ALA A CA 1
ATOM 564 C C . ALA A 1 72 ? 11.327 2.313 -13.864 1.00 98.19 72 ALA A C 1
ATOM 566 O O . ALA A 1 72 ? 11.117 1.346 -14.589 1.00 98.19 72 ALA A O 1
ATOM 567 N N . ALA A 1 73 ? 11.168 2.256 -12.537 1.00 98.25 73 ALA A N 1
ATOM 568 C CA . ALA A 1 73 ? 10.811 1.035 -11.812 1.00 98.25 73 ALA A CA 1
ATOM 569 C C . ALA A 1 73 ? 9.433 0.484 -12.226 1.00 98.25 73 ALA A C 1
ATOM 571 O O . ALA A 1 73 ? 9.303 -0.715 -12.481 1.00 98.25 73 ALA A O 1
ATOM 572 N N . ILE A 1 74 ? 8.421 1.354 -12.375 1.00 98.19 74 ILE A N 1
ATOM 573 C CA . ILE A 1 74 ? 7.085 0.968 -12.867 1.00 98.19 74 ILE A CA 1
ATOM 574 C C . ILE A 1 74 ? 7.173 0.388 -14.276 1.00 98.19 74 ILE A C 1
ATOM 576 O O . ILE A 1 74 ? 6.587 -0.660 -14.546 1.00 98.19 74 ILE A O 1
ATOM 580 N N . LEU A 1 75 ? 7.885 1.058 -15.184 1.00 98.31 75 LEU A N 1
ATOM 581 C CA . LEU A 1 75 ? 8.006 0.596 -16.566 1.00 98.31 75 LEU A CA 1
ATOM 582 C C . LEU A 1 75 ? 8.828 -0.691 -16.665 1.00 98.31 75 LEU A C 1
ATOM 584 O O . LEU A 1 75 ? 8.426 -1.597 -17.392 1.00 98.31 75 LEU A O 1
ATOM 588 N N . ALA A 1 76 ? 9.920 -0.797 -15.910 1.00 98.56 76 ALA A N 1
ATOM 589 C CA . ALA A 1 76 ? 10.781 -1.968 -15.896 1.00 98.56 76 ALA A CA 1
ATOM 590 C C . ALA A 1 76 ? 10.032 -3.216 -15.415 1.00 98.56 76 ALA A C 1
ATOM 592 O O . ALA A 1 76 ? 10.040 -4.230 -16.110 1.00 98.56 76 ALA A O 1
ATOM 593 N N . ASN A 1 77 ? 9.302 -3.116 -14.299 1.00 98.50 77 ASN A N 1
ATOM 594 C CA . ASN A 1 77 ? 8.470 -4.212 -13.793 1.00 98.50 77 ASN A CA 1
ATOM 595 C C . ASN A 1 77 ? 7.299 -4.526 -14.737 1.00 98.50 77 ASN A C 1
ATOM 597 O O . ASN A 1 77 ? 7.032 -5.686 -15.035 1.00 98.50 77 ASN A O 1
ATOM 601 N N . LYS A 1 78 ? 6.613 -3.507 -15.277 1.00 97.69 78 LYS A N 1
ATOM 602 C CA . LYS A 1 78 ? 5.481 -3.706 -16.201 1.00 97.69 78 LYS A CA 1
ATOM 603 C C . LYS A 1 78 ? 5.885 -4.418 -17.495 1.00 97.69 78 LYS A C 1
ATOM 605 O O . LYS A 1 78 ? 5.078 -5.15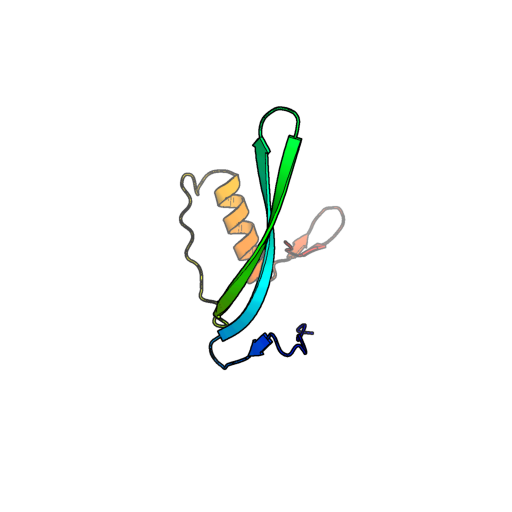7 -18.056 1.00 97.69 78 LYS A O 1
ATOM 610 N N . LEU A 1 79 ? 7.089 -4.147 -17.993 1.00 98.31 79 LEU A N 1
ATOM 611 C CA . LEU A 1 79 ? 7.621 -4.721 -19.229 1.00 98.31 79 LEU A CA 1
ATOM 612 C C . LEU A 1 79 ? 8.501 -5.957 -18.985 1.00 98.31 79 LEU A C 1
ATOM 614 O O . LEU A 1 79 ? 9.010 -6.513 -19.952 1.00 98.31 79 LEU A O 1
ATOM 618 N N . ASN A 1 80 ? 8.655 -6.397 -17.729 1.00 98.00 80 ASN A N 1
ATOM 619 C CA . ASN A 1 80 ? 9.536 -7.497 -17.323 1.00 98.00 80 ASN A CA 1
ATOM 620 C C . ASN A 1 80 ? 10.973 -7.329 -17.851 1.00 98.00 80 ASN A C 1
ATOM 622 O O . ASN A 1 80 ? 11.541 -8.246 -18.444 1.00 98.00 80 ASN A O 1
ATOM 626 N N . LEU A 1 81 ? 11.544 -6.131 -17.692 1.00 98.50 81 LEU A N 1
ATOM 627 C CA . LEU A 1 81 ? 12.883 -5.838 -18.198 1.00 98.50 81 LEU A CA 1
ATOM 628 C C . LEU A 1 81 ? 13.958 -6.601 -17.422 1.00 98.50 81 LEU A C 1
ATOM 630 O O . LEU A 1 81 ? 13.893 -6.744 -16.200 1.00 98.50 81 LEU A O 1
ATOM 634 N N . THR A 1 82 ? 14.994 -6.999 -18.153 1.00 98.44 82 THR A N 1
ATOM 635 C CA . THR A 1 82 ? 16.227 -7.571 -17.617 1.00 98.44 82 THR A CA 1
ATOM 636 C C . THR A 1 82 ? 17.428 -6.813 -18.166 1.00 98.44 82 THR A C 1
ATOM 638 O O . THR A 1 82 ? 17.394 -6.349 -19.307 1.00 98.44 82 THR A O 1
ATOM 641 N N . TRP A 1 83 ? 18.497 -6.694 -17.386 1.00 98.00 83 TRP A N 1
ATOM 642 C CA . TRP A 1 83 ? 19.725 -6.017 -17.807 1.00 98.00 83 TRP A CA 1
ATOM 643 C C . TRP A 1 83 ? 20.966 -6.717 -17.264 1.00 98.00 83 TRP A C 1
ATOM 645 O O . TRP A 1 83 ? 20.936 -7.323 -16.196 1.00 98.00 83 TRP A O 1
ATOM 655 N N . GLU A 1 84 ? 22.070 -6.614 -17.998 1.00 98.31 84 GLU A N 1
ATOM 656 C CA . GLU A 1 84 ? 23.360 -7.161 -17.582 1.00 98.31 84 GLU A CA 1
ATOM 657 C C . GLU A 1 84 ? 24.005 -6.291 -16.496 1.00 98.31 84 GLU A C 1
ATOM 659 O O . GLU A 1 84 ? 24.041 -5.060 -16.601 1.00 98.31 84 GLU A O 1
ATOM 664 N N . THR A 1 85 ? 24.560 -6.927 -15.466 1.00 98.19 85 THR A N 1
ATOM 665 C CA . THR A 1 85 ? 25.499 -6.307 -14.522 1.00 98.19 85 THR A CA 1
ATOM 666 C C . THR A 1 85 ? 26.807 -7.093 -14.507 1.00 98.19 85 THR A C 1
ATOM 668 O O . THR A 1 85 ? 26.917 -8.168 -15.093 1.00 98.19 85 THR A O 1
ATOM 671 N N . LYS A 1 86 ? 27.837 -6.577 -13.827 1.00 98.12 86 LYS A N 1
ATOM 672 C CA . LYS A 1 86 ? 29.123 -7.288 -13.703 1.00 98.12 86 LYS A CA 1
ATOM 673 C C . LYS A 1 86 ? 29.003 -8.627 -12.952 1.00 98.12 86 LYS A C 1
ATOM 675 O O . LYS A 1 86 ? 29.871 -9.479 -13.086 1.00 98.12 86 LYS A O 1
ATOM 680 N N . GLU A 1 87 ? 27.948 -8.799 -12.158 1.00 97.88 87 GLU A N 1
ATOM 681 C CA . GLU A 1 87 ? 27.605 -10.026 -11.432 1.00 97.88 87 GLU A CA 1
ATOM 682 C C . GLU A 1 87 ? 26.674 -10.961 -12.225 1.00 97.88 87 GLU A C 1
ATOM 684 O O . GLU A 1 87 ? 26.312 -12.022 -11.717 1.00 97.88 87 GLU A O 1
ATOM 689 N N . GLY A 1 88 ? 26.284 -10.574 -13.444 1.00 98.19 88 GLY A N 1
ATOM 690 C CA . GLY A 1 88 ? 25.346 -11.297 -14.300 1.00 98.19 88 GLY A CA 1
ATOM 691 C C . GLY A 1 88 ? 24.014 -10.562 -14.502 1.00 98.19 88 GLY A C 1
ATOM 692 O O . GLY A 1 88 ? 23.8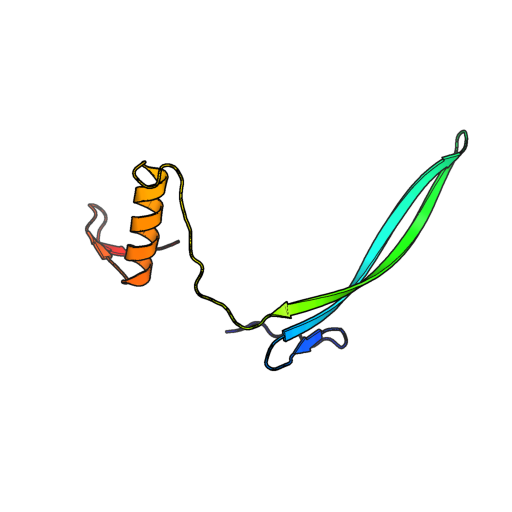34 -9.435 -14.032 1.00 98.19 88 GLY A O 1
ATOM 693 N N . PRO A 1 89 ? 23.062 -11.182 -15.211 1.00 98.12 89 PRO A N 1
ATOM 694 C CA . PRO A 1 89 ? 21.786 -10.558 -15.526 1.00 98.12 89 PRO A CA 1
ATOM 695 C C . PRO A 1 89 ? 20.924 -10.347 -14.275 1.00 98.12 89 PRO A C 1
ATOM 697 O O . PRO A 1 89 ? 20.837 -11.197 -13.385 1.00 98.12 89 PRO A O 1
ATOM 700 N N . ARG A 1 90 ? 20.234 -9.208 -14.231 1.00 98.19 90 ARG A N 1
ATOM 701 C CA . ARG A 1 90 ? 19.229 -8.844 -13.227 1.00 98.19 90 ARG A CA 1
ATOM 702 C C . ARG A 1 90 ? 17.874 -8.656 -13.893 1.00 98.19 90 ARG A C 1
ATOM 704 O O . ARG A 1 90 ? 17.804 -8.272 -15.056 1.00 98.19 90 ARG A O 1
ATOM 711 N N . SER A 1 91 ? 16.811 -8.930 -13.146 1.00 98.31 91 SER A N 1
ATOM 712 C CA . SER A 1 91 ? 15.424 -8.673 -13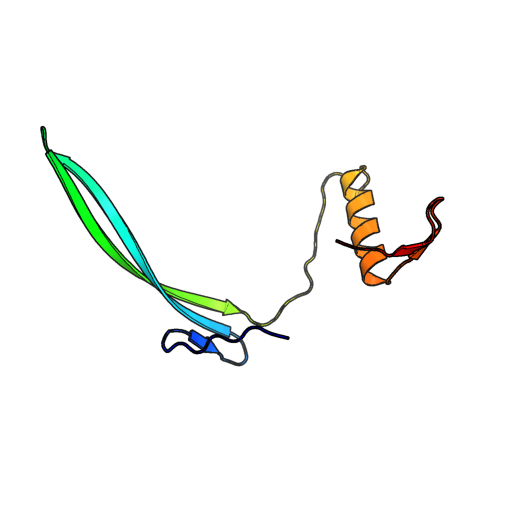.552 1.00 98.31 91 SER A CA 1
ATOM 713 C C . SER A 1 91 ? 14.849 -7.545 -12.706 1.00 98.31 91 SER A C 1
ATOM 715 O O . SER A 1 91 ? 15.250 -7.394 -11.555 1.00 98.31 91 SER A O 1
ATOM 717 N N . ALA A 1 92 ? 13.921 -6.771 -13.268 1.00 98.38 92 ALA A N 1
ATOM 718 C CA . ALA A 1 92 ? 13.175 -5.773 -12.510 1.00 98.38 92 ALA A CA 1
ATOM 719 C C . ALA A 1 92 ? 12.370 -6.419 -11.368 1.00 98.38 92 ALA A C 1
ATOM 721 O O . ALA A 1 92 ? 11.718 -7.443 -11.579 1.00 98.38 92 ALA A O 1
ATOM 722 N N . ASP A 1 93 ? 12.407 -5.799 -10.190 1.00 97.38 93 ASP A N 1
ATOM 723 C CA . ASP A 1 93 ? 11.679 -6.205 -8.987 1.00 97.38 93 ASP A CA 1
ATOM 724 C C . ASP A 1 93 ? 11.165 -4.984 -8.184 1.00 97.38 93 ASP A C 1
ATOM 726 O O . ASP A 1 93 ? 11.363 -3.830 -8.592 1.00 97.38 93 ASP A O 1
ATOM 730 N N . TRP A 1 94 ? 10.416 -5.252 -7.102 1.00 95.94 94 TRP A N 1
ATOM 731 C CA . TRP A 1 94 ? 9.859 -4.273 -6.153 1.00 95.94 94 TRP A CA 1
ATOM 732 C C . TRP A 1 94 ? 10.479 -4.420 -4.766 1.00 95.94 94 TRP A C 1
ATOM 734 O O . TRP A 1 94 ? 10.580 -5.580 -4.302 1.00 95.94 94 TRP A O 1
#

Radius of gyration: 24.27 Å; chains: 1; bounding box: 49×36×63 Å